Protein AF-A0A2X1NBE5-F1 (afdb_monomer_lite)

Sequence (54 aa):
MSASLTMRLVPPRTVPKALSVIFGAVSIALVIAAPLGSFLGELIGWRNVLMRRR

Secondary structure (DSSP, 8-state):
--HHHHHHHS-TTTHHHHHHHHHHHHHHHHHHHHHHHHHHHHHHHHHHHH----

InterPro domains:
  IPR020846 Major facilitator superfamily domain [PS50850] (1-54)
  IPR036259 MFS transporter superfamily [G3DSA:1.20.1250.20] (1-51)
  IPR036259 MFS transporter superfamily [SSF103473] (2-50)

Radius of gyration: 18.3 Å; chains: 1; bounding box: 32×29×41 Å

pLDDT: mean 70.33, std 13.99, range [48.03, 93.56]

Foldseek 3Di:
DPPVVVVVPDDPVCVVVVVVVVVVVVVVCVVVCVVVVVVCCVVCPPVNVPPPDD

Organism: Escherichia coli (NCBI:txid562)

Structure (mmCIF, N/CA/C/O backbone):
data_AF-A0A2X1NBE5-F1
#
_entry.id   AF-A0A2X1NBE5-F1
#
loop_
_atom_site.group_PDB
_atom_site.id
_atom_site.type_symbol
_atom_site.label_atom_id
_atom_site.label_alt_id
_atom_site.label_comp_id
_atom_site.label_asym_id
_atom_site.label_entity_id
_atom_site.label_seq_id
_atom_site.pdbx_PDB_ins_code
_atom_site.Cartn_x
_atom_site.Cartn_y
_atom_site.Cartn_z
_atom_site.occupancy
_atom_site.B_iso_or_equiv
_atom_site.auth_seq_id
_atom_site.auth_comp_id
_atom_site.auth_asym_id
_atom_site.auth_atom_id
_atom_site.pdbx_PDB_model_num
ATOM 1 N N . MET A 1 1 ? -0.346 16.635 12.156 1.00 54.50 1 MET A N 1
ATOM 2 C CA . MET A 1 1 ? -1.648 17.303 12.399 1.00 54.50 1 MET A CA 1
ATOM 3 C C . MET A 1 1 ? -2.866 16.549 11.815 1.00 54.50 1 MET A C 1
ATOM 5 O O . MET A 1 1 ? -3.940 17.121 11.778 1.00 54.50 1 MET A O 1
ATOM 9 N N . SER A 1 2 ? -2.759 15.267 11.412 1.00 52.62 2 SER A N 1
ATOM 10 C CA . SER A 1 2 ? -3.864 14.518 10.759 1.00 52.62 2 SER A CA 1
ATOM 11 C C . SER A 1 2 ? -4.375 13.296 11.556 1.00 52.62 2 SER A C 1
ATOM 13 O O . SER A 1 2 ? -5.532 12.919 11.423 1.00 52.62 2 SER A O 1
ATOM 15 N N . ALA A 1 3 ? -3.573 12.735 12.473 1.00 54.78 3 ALA A N 1
ATOM 16 C CA . ALA A 1 3 ? -3.953 11.562 13.276 1.00 54.78 3 ALA A CA 1
ATOM 17 C C . ALA A 1 3 ? -5.116 11.808 14.267 1.00 54.78 3 ALA A C 1
ATOM 19 O O . ALA A 1 3 ? -5.838 10.878 14.621 1.00 54.78 3 ALA A O 1
ATOM 20 N N . SER A 1 4 ? -5.327 13.057 14.699 1.00 55.00 4 SER A N 1
ATOM 21 C CA . SER A 1 4 ? -6.360 13.435 15.675 1.00 55.00 4 SER A CA 1
ATOM 22 C C . SER A 1 4 ? -7.780 13.487 15.098 1.00 55.00 4 SER A C 1
ATOM 24 O O . S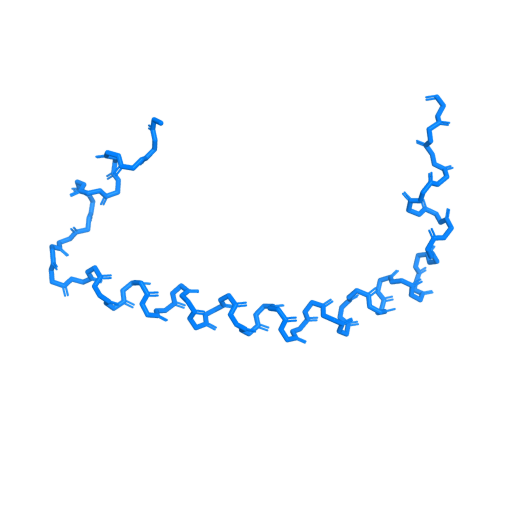ER A 1 4 ? -8.744 13.369 15.854 1.00 55.00 4 SER A O 1
ATOM 26 N N . LEU A 1 5 ? -7.932 13.637 13.777 1.00 56.97 5 LEU A N 1
ATOM 27 C CA . LEU A 1 5 ? -9.244 13.617 13.118 1.00 56.97 5 LEU A CA 1
ATOM 28 C C . LEU A 1 5 ? -9.740 12.182 12.898 1.00 56.97 5 LEU A C 1
ATOM 30 O O . LEU A 1 5 ? -10.924 11.903 13.078 1.00 56.97 5 LEU A O 1
ATOM 34 N N . THR A 1 6 ? -8.838 11.246 12.600 1.00 51.16 6 THR A N 1
ATOM 35 C CA . THR A 1 6 ? -9.178 9.839 12.336 1.00 51.16 6 THR A CA 1
ATOM 36 C C . THR A 1 6 ? -9.667 9.112 13.590 1.00 51.16 6 THR A C 1
ATOM 38 O O . THR A 1 6 ? -10.604 8.320 13.515 1.00 51.16 6 THR A O 1
ATOM 41 N N . MET A 1 7 ? -9.104 9.441 14.761 1.00 56.47 7 MET A N 1
ATOM 42 C CA . MET A 1 7 ? -9.541 8.906 16.062 1.00 56.47 7 MET A CA 1
ATOM 43 C C . MET A 1 7 ? -10.950 9.367 16.472 1.00 56.47 7 MET A C 1
ATOM 45 O O . MET A 1 7 ? -11.560 8.755 17.343 1.00 56.47 7 MET A O 1
ATOM 49 N N . ARG A 1 8 ? -11.473 10.435 15.854 1.00 60.66 8 ARG A N 1
ATOM 50 C CA . ARG A 1 8 ? -12.811 10.980 16.134 1.00 60.66 8 ARG A CA 1
ATOM 51 C C . ARG A 1 8 ? -13.896 10.479 15.177 1.00 60.66 8 ARG A C 1
ATOM 53 O O . ARG A 1 8 ? -15.068 10.586 15.516 1.00 60.66 8 ARG A O 1
ATOM 60 N N . LEU A 1 9 ? -13.525 9.942 14.009 1.00 59.16 9 LEU A N 1
ATOM 61 C CA . LEU A 1 9 ? -14.472 9.540 12.958 1.00 59.16 9 LEU A CA 1
ATOM 62 C C . LEU A 1 9 ? -14.746 8.030 12.896 1.00 59.16 9 LEU A C 1
ATOM 64 O O . LEU A 1 9 ? -15.732 7.617 12.292 1.00 59.16 9 LEU A O 1
ATOM 68 N N . VAL A 1 10 ? -13.887 7.200 13.496 1.00 48.03 10 VAL A N 1
ATOM 69 C CA . VAL A 1 10 ? -13.992 5.736 13.420 1.00 48.03 10 VAL A CA 1
ATOM 70 C C . VAL A 1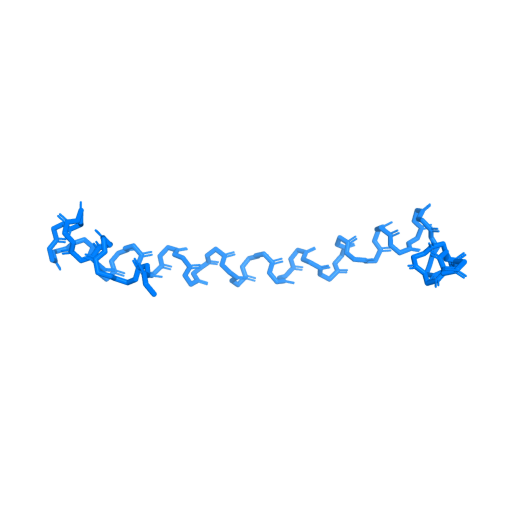 10 ? -14.314 5.161 14.804 1.00 48.03 10 VAL A C 1
ATOM 72 O O . VAL A 1 10 ? -13.503 5.308 15.719 1.00 48.03 10 VAL A O 1
ATOM 75 N N . PRO A 1 11 ? -15.458 4.471 14.981 1.00 56.19 11 PRO A N 1
ATOM 76 C CA . PRO A 1 11 ? -15.766 3.749 16.210 1.00 56.19 11 PRO A CA 1
ATOM 77 C C . PRO A 1 11 ? -14.637 2.756 16.550 1.00 56.19 11 PRO A C 1
ATOM 79 O O . PRO A 1 11 ? -14.185 2.025 15.664 1.00 56.19 11 PRO A O 1
ATOM 82 N N . PRO A 1 12 ? -14.192 2.647 17.816 1.00 57.19 12 PRO A N 1
ATOM 83 C CA . PRO A 1 12 ? -13.015 1.856 18.216 1.00 57.19 12 PRO A CA 1
ATOM 84 C C . PRO A 1 12 ? -13.083 0.362 17.8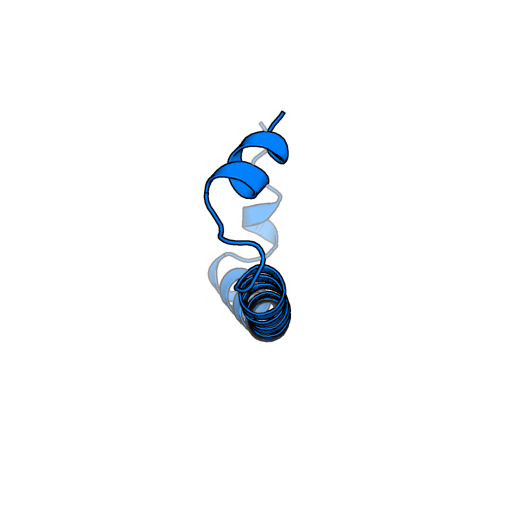44 1.00 57.19 12 PRO A C 1
ATOM 86 O O . PRO A 1 12 ? -12.067 -0.324 17.816 1.00 57.19 12 PRO A O 1
ATOM 89 N N . ARG A 1 13 ? -14.272 -0.146 17.497 1.00 60.88 13 ARG A N 1
ATOM 90 C CA . ARG A 1 13 ? -14.511 -1.536 17.077 1.00 60.88 13 ARG A CA 1
ATOM 91 C C . ARG A 1 13 ? -14.144 -1.816 15.615 1.00 60.88 13 ARG A C 1
ATOM 93 O O . ARG A 1 13 ? -13.913 -2.966 15.262 1.00 60.88 13 ARG A O 1
ATOM 100 N N . THR A 1 14 ? -14.075 -0.795 14.759 1.00 59.81 14 THR A N 1
ATOM 101 C CA . THR A 1 14 ? -13.765 -0.950 13.324 1.00 59.81 14 THR A CA 1
ATOM 102 C C . THR A 1 14 ? -12.317 -0.614 12.975 1.00 59.81 14 THR A C 1
ATOM 104 O O . THR A 1 14 ? -11.901 -0.848 11.844 1.00 59.81 14 THR A O 1
ATOM 107 N N . VAL A 1 15 ? -11.530 -0.124 13.939 1.00 64.50 15 VAL A N 1
ATOM 108 C CA . VAL A 1 15 ? -10.108 0.219 13.761 1.00 64.50 15 VAL A CA 1
ATOM 109 C C . VAL A 1 15 ? -9.262 -0.980 13.301 1.00 64.50 15 VAL A C 1
ATOM 111 O O . VAL A 1 15 ? -8.544 -0.823 12.313 1.00 64.50 15 VAL A O 1
ATOM 114 N N . PRO A 1 16 ? -9.370 -2.190 13.894 1.00 70.25 16 PRO A N 1
ATOM 115 C CA . PRO A 1 16 ? -8.580 -3.338 13.440 1.00 70.25 16 PRO A CA 1
ATOM 116 C C . PRO A 1 16 ? -8.950 -3.755 12.014 1.00 70.25 16 PRO A C 1
ATOM 118 O O . PRO A 1 16 ? -8.079 -4.058 11.210 1.00 70.25 16 PRO A O 1
ATOM 121 N N . LYS A 1 17 ? -10.243 -3.692 11.670 1.00 73.75 17 LYS A N 1
ATOM 122 C CA . LYS A 1 17 ? -10.748 -4.046 10.337 1.00 73.75 17 LYS A CA 1
ATOM 123 C C . LYS A 1 17 ? -10.290 -3.047 9.273 1.00 73.75 17 LYS A C 1
ATOM 125 O O . LYS A 1 17 ? -9.865 -3.459 8.199 1.00 73.75 17 LYS A O 1
ATOM 130 N N . ALA A 1 18 ? -10.339 -1.751 9.578 1.00 77.50 18 ALA A N 1
ATOM 131 C CA . ALA A 1 18 ? -9.832 -0.705 8.696 1.00 77.50 18 ALA A CA 1
ATOM 132 C C . ALA A 1 18 ? -8.319 -0.853 8.471 1.00 77.50 18 ALA A C 1
ATOM 134 O O . ALA A 1 18 ? -7.865 -0.800 7.331 1.00 77.50 18 ALA A O 1
ATOM 135 N N . LEU A 1 19 ? -7.555 -1.121 9.535 1.00 77.62 19 LEU A N 1
ATOM 136 C CA . LEU A 1 19 ? -6.119 -1.385 9.436 1.00 77.62 19 LEU A CA 1
ATOM 137 C C . LEU A 1 19 ? -5.830 -2.621 8.576 1.00 77.62 19 LEU A C 1
ATOM 139 O O . LEU A 1 19 ? -5.030 -2.524 7.652 1.00 77.62 19 LEU A O 1
ATOM 143 N N . SER A 1 20 ? -6.508 -3.751 8.802 1.00 83.25 20 SER A N 1
ATOM 144 C CA . SER A 1 20 ? -6.316 -4.964 7.993 1.00 83.25 20 SER A CA 1
ATOM 145 C C . SER A 1 20 ? -6.611 -4.743 6.507 1.00 83.25 20 SER A C 1
ATOM 147 O O . SER A 1 20 ? -5.874 -5.250 5.664 1.00 83.25 20 SER A O 1
ATOM 149 N N . VAL A 1 21 ? -7.644 -3.962 6.172 1.00 86.88 21 VAL A N 1
ATOM 150 C CA . VAL A 1 21 ? -7.968 -3.624 4.774 1.00 86.88 21 VAL A CA 1
ATOM 151 C C . VAL A 1 21 ? -6.891 -2.734 4.155 1.00 86.88 21 VAL A C 1
ATOM 153 O O . VAL A 1 21 ? -6.480 -2.987 3.026 1.00 86.88 21 VAL A O 1
ATOM 156 N N . ILE A 1 22 ? -6.392 -1.730 4.883 1.00 86.56 22 ILE A N 1
ATOM 157 C CA . ILE A 1 22 ? -5.329 -0.841 4.391 1.00 86.56 22 ILE A CA 1
ATOM 158 C C . ILE A 1 22 ? -4.034 -1.624 4.163 1.00 86.56 22 ILE A C 1
ATOM 160 O O . ILE A 1 22 ? -3.442 -1.517 3.092 1.00 86.56 22 ILE A O 1
ATOM 164 N N . PHE A 1 23 ? -3.608 -2.439 5.130 1.00 85.19 23 PHE A N 1
ATOM 165 C CA . PHE A 1 23 ? -2.394 -3.244 4.985 1.00 85.19 23 PHE A CA 1
ATOM 166 C C . PHE A 1 23 ? -2.521 -4.270 3.851 1.00 85.19 23 PHE A C 1
ATOM 168 O O . PHE A 1 23 ? -1.598 -4.395 3.050 1.0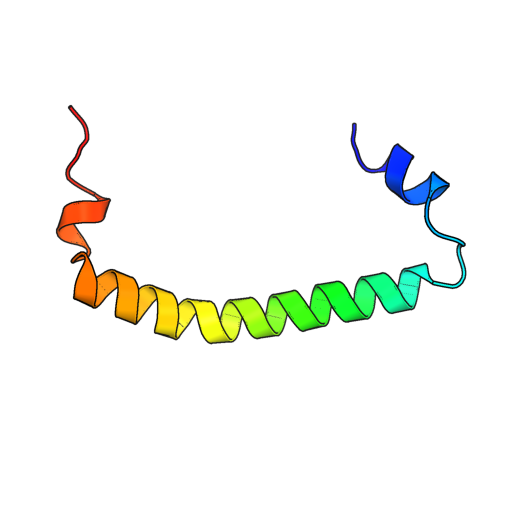0 85.19 23 PHE A O 1
ATOM 175 N N . GLY A 1 24 ? -3.678 -4.929 3.715 1.00 91.62 24 GLY A N 1
ATOM 176 C CA . GLY A 1 24 ? -3.947 -5.823 2.586 1.00 91.62 24 GLY A CA 1
ATOM 177 C C . GLY A 1 24 ? -3.910 -5.101 1.233 1.00 91.62 24 GLY A C 1
ATOM 178 O O . GLY A 1 24 ? -3.284 -5.584 0.290 1.00 91.62 24 GLY A O 1
ATOM 179 N N . ALA A 1 25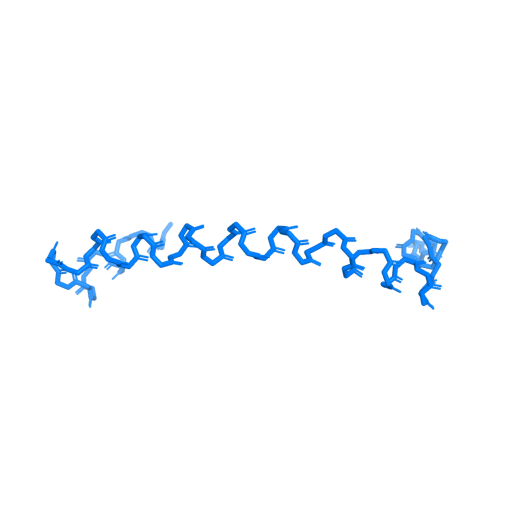 ? -4.513 -3.913 1.145 1.00 88.19 25 ALA A N 1
ATOM 180 C CA . ALA A 1 25 ? -4.492 -3.093 -0.065 1.00 88.19 25 ALA A CA 1
ATOM 181 C C . ALA A 1 25 ? -3.074 -2.619 -0.431 1.00 88.19 25 ALA A C 1
ATOM 183 O O . ALA A 1 25 ? -2.719 -2.629 -1.608 1.00 88.19 25 ALA A O 1
ATOM 184 N N . VAL A 1 26 ? -2.242 -2.260 0.554 1.00 90.38 26 VAL A N 1
ATOM 185 C CA . VAL A 1 26 ? -0.837 -1.872 0.333 1.00 90.38 26 VAL A CA 1
ATOM 186 C C . VAL A 1 26 ? -0.026 -3.029 -0.251 1.00 90.38 26 VAL A C 1
ATOM 188 O O . VAL A 1 26 ? 0.727 -2.820 -1.201 1.00 90.38 26 VAL A O 1
ATOM 191 N N . SER A 1 27 ? -0.202 -4.254 0.251 1.00 93.56 27 SER A N 1
ATOM 192 C CA . SER A 1 27 ? 0.474 -5.432 -0.307 1.00 93.56 27 SER A CA 1
ATOM 193 C C . SER A 1 27 ? 0.101 -5.669 -1.770 1.00 93.56 27 SER A C 1
ATOM 195 O O . SER A 1 27 ? 0.980 -5.878 -2.604 1.00 93.56 27 SER A O 1
ATOM 197 N N . ILE 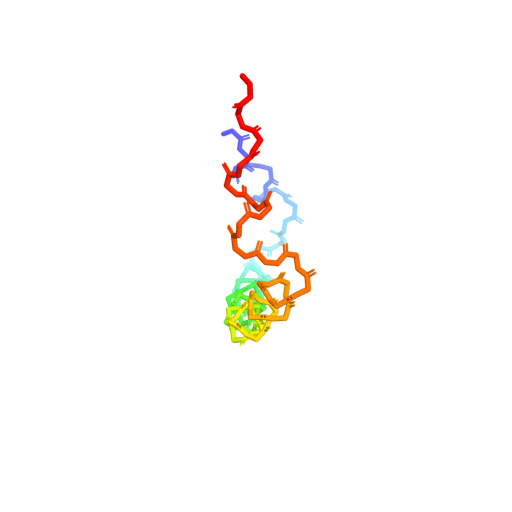A 1 28 ? -1.189 -5.582 -2.101 1.00 92.94 28 ILE A N 1
ATOM 198 C CA . ILE A 1 28 ? -1.677 -5.746 -3.477 1.00 92.94 28 ILE A CA 1
ATOM 199 C C . ILE A 1 28 ? -1.123 -4.635 -4.378 1.00 92.94 28 ILE A C 1
ATOM 201 O O . ILE A 1 28 ? -0.629 -4.912 -5.470 1.00 92.94 28 ILE A O 1
ATOM 205 N N . ALA A 1 29 ? -1.143 -3.386 -3.909 1.00 90.69 29 ALA A N 1
ATOM 206 C CA . ALA A 1 29 ? -0.610 -2.251 -4.651 1.00 90.69 29 ALA A CA 1
ATOM 207 C C . ALA A 1 29 ? 0.884 -2.418 -4.964 1.00 90.69 29 ALA A C 1
ATOM 209 O O . ALA A 1 29 ? 1.294 -2.127 -6.081 1.00 90.69 29 ALA A O 1
ATOM 210 N N . LEU A 1 30 ? 1.685 -2.934 -4.025 1.00 90.62 30 LEU A N 1
ATOM 211 C CA . LEU A 1 30 ? 3.113 -3.202 -4.238 1.00 90.62 30 LEU A CA 1
ATOM 212 C C . LEU A 1 30 ? 3.356 -4.307 -5.275 1.00 90.62 30 LEU A C 1
ATOM 214 O O . LEU A 1 30 ? 4.230 -4.160 -6.128 1.00 90.62 30 LEU A O 1
ATOM 218 N N . VAL A 1 31 ? 2.563 -5.382 -5.241 1.00 92.31 31 VAL A N 1
ATOM 219 C CA . VAL A 1 31 ? 2.652 -6.469 -6.232 1.00 92.31 31 VAL A CA 1
ATOM 220 C C . VAL A 1 31 ? 2.322 -5.962 -7.634 1.00 92.31 31 VAL A C 1
ATOM 222 O O . VAL A 1 31 ? 2.973 -6.365 -8.591 1.00 92.31 31 VAL A O 1
ATOM 225 N N . ILE A 1 32 ? 1.352 -5.053 -7.759 1.00 89.94 32 ILE A N 1
ATOM 226 C CA . ILE A 1 32 ? 0.957 -4.461 -9.042 1.00 89.94 32 ILE A CA 1
ATOM 227 C C . ILE A 1 32 ? 1.908 -3.315 -9.446 1.00 89.94 32 ILE A C 1
ATOM 229 O O . ILE A 1 32 ? 2.102 -3.068 -10.634 1.00 89.94 32 ILE A O 1
ATOM 233 N N . ALA A 1 33 ? 2.566 -2.648 -8.495 1.00 86.88 33 ALA A N 1
ATOM 234 C CA . ALA A 1 33 ? 3.508 -1.561 -8.762 1.00 86.88 33 ALA A CA 1
ATOM 235 C C . ALA A 1 33 ? 4.742 -2.017 -9.552 1.00 86.88 33 ALA A C 1
ATOM 237 O O . ALA A 1 33 ? 5.244 -1.246 -10.363 1.00 86.88 33 ALA A O 1
ATOM 238 N N . ALA A 1 34 ? 5.216 -3.252 -9.364 1.00 84.88 34 ALA A N 1
ATOM 239 C CA . ALA A 1 34 ? 6.327 -3.801 -10.145 1.00 84.88 34 ALA A CA 1
ATOM 240 C C . ALA A 1 34 ? 5.996 -3.943 -11.652 1.00 84.88 34 ALA A C 1
ATOM 242 O O . ALA A 1 34 ? 6.703 -3.348 -12.469 1.00 84.88 34 ALA A O 1
ATOM 243 N N . PRO A 1 35 ? 4.916 -4.643 -12.062 1.00 82.88 35 PRO A N 1
ATOM 244 C CA . PRO A 1 35 ? 4.514 -4.706 -13.462 1.00 82.88 35 PRO A CA 1
ATOM 245 C C . PRO A 1 35 ? 4.023 -3.355 -13.989 1.00 82.88 35 PRO A C 1
ATOM 247 O O . PRO A 1 35 ? 4.367 -3.014 -15.114 1.00 82.88 35 PRO A O 1
ATOM 250 N N . LEU A 1 36 ? 3.300 -2.543 -13.203 1.00 83.62 36 LEU A N 1
ATOM 251 C CA . LEU A 1 36 ? 2.922 -1.186 -13.626 1.00 83.62 36 LEU A CA 1
ATOM 252 C C . LEU A 1 36 ? 4.152 -0.319 -13.880 1.00 83.62 36 LEU A C 1
ATOM 254 O O . LEU A 1 36 ? 4.225 0.342 -14.907 1.00 83.62 36 LEU A O 1
ATOM 258 N N . GLY A 1 37 ? 5.133 -0.340 -12.982 1.00 77.75 37 GLY A N 1
ATOM 259 C CA . GLY A 1 37 ? 6.395 0.370 -13.151 1.00 77.75 37 GLY A CA 1
ATOM 260 C C . GLY A 1 37 ? 7.165 -0.103 -14.383 1.00 77.75 37 GLY A C 1
ATOM 261 O O . GLY A 1 37 ? 7.729 0.728 -15.086 1.00 77.75 37 GLY A O 1
ATOM 262 N N . SER A 1 38 ? 7.125 -1.403 -14.695 1.00 76.62 38 SER A N 1
ATOM 263 C CA . SER A 1 38 ? 7.701 -1.956 -15.926 1.00 76.62 38 SER A CA 1
ATOM 264 C C . SER A 1 38 ? 6.933 -1.522 -17.178 1.00 76.62 38 SER A C 1
ATOM 266 O O . SER A 1 38 ? 7.561 -1.119 -18.146 1.00 76.62 38 SER A O 1
ATOM 268 N N . PHE A 1 39 ? 5.596 -1.519 -17.155 1.00 74.56 39 PHE A N 1
ATOM 269 C CA . PHE A 1 39 ? 4.755 -1.062 -18.272 1.00 74.56 39 PHE A CA 1
ATOM 270 C C . PHE A 1 39 ? 4.900 0.441 -18.527 1.00 74.56 39 PHE A C 1
ATOM 272 O O . PHE A 1 39 ? 5.065 0.868 -19.665 1.00 74.56 39 PHE A O 1
ATOM 279 N N . LEU A 1 40 ? 4.866 1.261 -17.474 1.00 70.56 40 LEU A N 1
ATOM 280 C CA . LEU A 1 40 ? 5.136 2.697 -17.561 1.00 70.56 40 LEU A CA 1
ATOM 281 C C . LEU A 1 40 ? 6.595 2.957 -17.967 1.00 70.56 40 LEU A C 1
ATOM 283 O O . LEU A 1 40 ? 6.853 3.876 -18.740 1.00 70.56 40 LEU A O 1
ATOM 287 N N . GLY A 1 41 ? 7.538 2.138 -17.498 1.00 67.94 41 GLY A N 1
ATOM 288 C CA . GLY A 1 41 ? 8.946 2.166 -17.894 1.00 67.94 41 GLY A CA 1
ATOM 289 C C . GLY A 1 41 ? 9.176 1.808 -19.364 1.00 67.94 41 GLY A C 1
ATOM 290 O O . GLY A 1 41 ? 10.004 2.449 -20.008 1.00 67.94 41 GLY A O 1
ATOM 291 N N . GLU A 1 42 ? 8.418 0.859 -19.918 1.00 66.94 42 GLU A N 1
ATOM 292 C CA . GLU A 1 42 ? 8.432 0.516 -21.346 1.00 66.94 42 GLU A CA 1
ATOM 293 C C . GLU A 1 42 ? 7.735 1.574 -22.208 1.00 66.94 42 GLU A C 1
ATOM 295 O O . GLU A 1 42 ? 8.253 1.934 -23.263 1.00 66.94 42 GLU A O 1
ATOM 300 N N . LEU A 1 43 ? 6.595 2.114 -21.762 1.00 64.69 43 LEU A N 1
ATOM 301 C CA . LEU A 1 43 ? 5.801 3.062 -22.549 1.00 64.69 43 LEU A CA 1
ATOM 302 C C . LEU A 1 43 ? 6.408 4.473 -22.574 1.00 64.69 43 LEU A C 1
ATOM 304 O O . LEU A 1 43 ? 6.340 5.168 -23.585 1.00 64.69 43 LEU A O 1
ATOM 308 N N . ILE A 1 44 ? 6.987 4.917 -21.456 1.00 66.38 44 ILE A N 1
ATOM 309 C CA . ILE A 1 44 ? 7.564 6.263 -21.320 1.00 66.38 44 ILE A CA 1
ATOM 310 C C . ILE A 1 44 ? 9.078 6.224 -21.556 1.00 66.38 44 ILE A C 1
ATOM 312 O O . ILE A 1 44 ? 9.670 7.240 -21.919 1.00 66.38 44 ILE A O 1
ATOM 316 N N . GLY A 1 45 ? 9.714 5.058 -21.406 1.00 63.22 45 GLY A N 1
ATOM 317 C CA . GLY A 1 45 ? 11.160 4.943 -21.349 1.00 63.22 45 GLY A CA 1
ATOM 318 C C . GLY A 1 45 ? 11.678 5.630 -20.086 1.00 63.22 45 GLY A C 1
ATOM 319 O O . GLY A 1 45 ? 11.468 6.821 -19.860 1.00 63.22 45 GLY A O 1
ATOM 320 N N . TRP A 1 46 ? 12.457 4.923 -19.279 1.00 62.19 46 TRP A N 1
ATOM 321 C CA . TRP A 1 46 ? 13.208 5.445 -18.117 1.00 62.19 46 TRP A CA 1
ATOM 322 C C . TRP A 1 46 ? 13.956 6.769 -18.402 1.00 62.19 46 TRP A C 1
ATOM 324 O O . TRP A 1 46 ? 14.283 7.536 -17.498 1.00 62.19 46 TRP A O 1
ATOM 334 N N . ARG A 1 47 ? 14.196 7.050 -19.689 1.00 61.38 47 ARG A N 1
ATOM 335 C CA . ARG A 1 47 ? 14.815 8.258 -20.228 1.00 61.38 47 ARG A CA 1
ATOM 336 C C . ARG A 1 47 ? 13.907 9.499 -20.210 1.00 61.38 47 ARG A C 1
ATOM 338 O O . ARG A 1 47 ? 14.432 10.571 -19.936 1.00 61.38 47 ARG A O 1
ATOM 345 N N . ASN A 1 48 ? 12.586 9.413 -20.402 1.00 58.50 48 ASN A N 1
ATOM 346 C CA . ASN A 1 48 ? 11.712 10.606 -20.347 1.00 58.50 48 ASN A CA 1
ATOM 347 C C . ASN A 1 48 ? 11.314 11.002 -18.918 1.00 58.50 48 ASN A C 1
ATOM 349 O O . ASN A 1 48 ? 10.948 12.151 -18.680 1.00 58.50 48 ASN A O 1
ATOM 353 N N . VAL A 1 49 ? 11.411 10.075 -17.961 1.00 59.59 49 VAL A N 1
ATOM 354 C CA . VAL A 1 49 ? 11.119 10.338 -16.541 1.00 59.59 49 VAL A CA 1
ATOM 355 C C . VAL A 1 49 ? 12.238 11.149 -15.872 1.00 59.59 49 VAL A C 1
ATOM 357 O O . VAL A 1 49 ? 11.967 11.935 -14.967 1.00 59.59 49 VAL A O 1
ATOM 360 N N . LEU A 1 50 ? 13.488 11.015 -16.334 1.00 58.84 50 LEU A N 1
ATOM 361 C CA . LEU A 1 50 ? 14.646 11.683 -15.727 1.00 58.84 50 LEU A CA 1
ATOM 362 C C . LEU A 1 50 ? 15.078 12.974 -16.454 1.00 58.84 50 LEU A C 1
ATOM 364 O O . LEU A 1 50 ? 15.670 13.855 -15.834 1.00 58.84 50 LEU A O 1
ATOM 368 N N . MET A 1 51 ? 14.783 13.126 -17.752 1.00 57.81 51 MET A N 1
ATOM 369 C CA . MET A 1 51 ? 15.397 14.163 -18.603 1.00 57.81 51 MET A CA 1
ATOM 370 C C . MET A 1 51 ? 14.513 15.386 -18.892 1.00 57.81 51 MET A C 1
ATOM 372 O O . MET A 1 51 ? 14.497 15.918 -20.001 1.00 57.81 51 MET A O 1
ATOM 376 N N . ARG A 1 52 ? 13.818 15.903 -17.873 1.00 53.25 52 ARG A N 1
ATOM 377 C CA . ARG A 1 52 ? 13.265 17.268 -17.925 1.00 53.25 52 ARG A CA 1
ATOM 378 C C . ARG A 1 52 ? 13.524 18.046 -16.638 1.00 53.25 52 ARG A C 1
ATOM 380 O O . ARG A 1 52 ? 12.605 18.539 -15.997 1.00 53.25 52 ARG A O 1
ATOM 387 N N . ARG A 1 53 ? 14.803 18.190 -16.287 1.00 56.12 53 ARG A N 1
ATOM 388 C CA . ARG A 1 53 ? 15.277 19.370 -15.555 1.00 56.12 53 ARG A CA 1
ATOM 389 C C . ARG A 1 53 ? 15.860 20.343 -16.578 1.00 56.12 53 ARG A C 1
ATOM 391 O O . ARG A 1 53 ? 16.928 20.086 -17.125 1.00 56.12 53 ARG A O 1
ATOM 398 N N . ARG A 1 54 ? 15.106 21.399 -16.884 1.00 53.84 54 ARG A N 1
ATOM 399 C CA . ARG A 1 54 ? 15.726 22.694 -17.173 1.00 53.84 54 ARG A CA 1
ATOM 400 C C . ARG A 1 54 ? 16.026 23.361 -15.841 1.00 53.84 54 ARG A C 1
ATOM 402 O O . ARG A 1 54 ? 15.236 23.112 -14.901 1.00 53.84 54 ARG A O 1
#